Protein AF-A0A5Y0JYE9-F1 (afdb_monomer)

Radius of gyration: 38.87 Å; Cα contacts (8 Å, |Δi|>4): 75; chains: 1; bounding box: 76×32×105 Å

Mean predicted aligned error: 13.26 Å

Structure (mmCIF, N/CA/C/O backbone):
data_AF-A0A5Y0JYE9-F1
#
_entry.id   AF-A0A5Y0JYE9-F1
#
loop_
_atom_site.group_PDB
_atom_site.id
_atom_site.type_symbol
_atom_site.label_atom_id
_atom_site.label_alt_id
_atom_site.label_comp_id
_atom_site.label_asym_id
_atom_site.label_entity_id
_atom_site.label_seq_id
_atom_site.pdbx_PDB_ins_code
_atom_site.Cartn_x
_atom_site.Cartn_y
_atom_site.Cartn_z
_atom_site.occupancy
_atom_site.B_iso_or_equiv
_atom_site.auth_seq_id
_atom_site.auth_comp_id
_atom_site.auth_asym_id
_atom_site.auth_atom_id
_atom_site.pdbx_PDB_model_num
ATOM 1 N N . MET A 1 1 ? 35.492 -3.332 -13.847 1.00 49.59 1 MET A N 1
ATOM 2 C CA . MET A 1 1 ? 35.902 -2.070 -14.512 1.00 49.59 1 MET A CA 1
ATOM 3 C C . MET A 1 1 ? 36.469 -2.311 -15.919 1.00 49.59 1 MET A C 1
ATOM 5 O O . MET A 1 1 ? 36.017 -1.654 -16.847 1.00 49.59 1 MET A O 1
ATOM 9 N N . TYR A 1 2 ? 37.339 -3.313 -16.116 1.00 55.28 2 TYR A N 1
ATOM 10 C CA . TYR A 1 2 ? 37.920 -3.681 -17.425 1.00 55.28 2 TYR A CA 1
ATOM 11 C C . TYR A 1 2 ? 36.916 -4.062 -18.535 1.00 55.28 2 TYR A C 1
ATOM 13 O O . TYR A 1 2 ? 37.124 -3.735 -19.700 1.00 55.28 2 TYR A O 1
ATOM 21 N N . THR A 1 3 ? 35.788 -4.691 -18.197 1.00 65.19 3 THR A N 1
ATOM 22 C CA . THR A 1 3 ? 34.795 -5.166 -19.182 1.00 65.19 3 THR A CA 1
ATOM 23 C C . THR A 1 3 ? 34.024 -4.054 -19.896 1.00 65.19 3 THR A C 1
ATOM 25 O O . THR A 1 3 ? 33.630 -4.235 -21.045 1.00 65.19 3 THR A O 1
ATOM 28 N N . ARG A 1 4 ? 33.809 -2.894 -19.258 1.00 64.94 4 ARG A N 1
ATOM 29 C CA . ARG A 1 4 ? 33.172 -1.738 -19.917 1.00 64.94 4 ARG A CA 1
ATOM 30 C C . ARG A 1 4 ? 34.137 -1.055 -20.882 1.00 64.94 4 ARG A C 1
ATOM 32 O O . ARG A 1 4 ? 33.758 -0.791 -22.015 1.00 64.94 4 ARG A O 1
ATOM 39 N N . PHE A 1 5 ? 35.383 -0.845 -20.459 1.00 71.94 5 PHE A N 1
ATOM 40 C CA . PHE A 1 5 ? 36.420 -0.227 -21.287 1.00 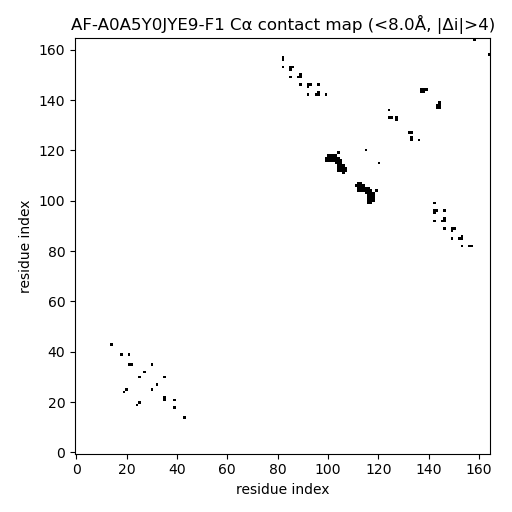71.94 5 PHE A CA 1
ATOM 41 C C . PHE A 1 5 ? 36.704 -1.042 -22.558 1.00 71.94 5 PHE A C 1
ATOM 43 O O . PHE A 1 5 ? 36.720 -0.493 -23.656 1.00 71.94 5 PHE A O 1
ATOM 50 N N . PHE A 1 6 ? 36.804 -2.369 -22.429 1.00 73.88 6 PHE A N 1
ATOM 51 C CA . PHE A 1 6 ? 37.004 -3.267 -23.568 1.00 73.88 6 PHE A CA 1
ATOM 52 C C . PHE A 1 6 ? 35.852 -3.209 -24.588 1.00 73.88 6 PHE A C 1
ATOM 54 O O . PHE A 1 6 ? 36.094 -3.180 -25.792 1.00 73.88 6 PHE A O 1
ATOM 61 N N . LYS A 1 7 ? 34.595 -3.114 -24.128 1.00 72.25 7 LYS A N 1
ATOM 62 C CA . LYS A 1 7 ? 33.425 -2.958 -25.013 1.00 72.25 7 LYS A CA 1
ATOM 63 C C . LYS A 1 7 ? 33.445 -1.641 -25.790 1.00 72.25 7 LYS A C 1
ATOM 65 O O . LYS A 1 7 ? 33.096 -1.636 -26.967 1.00 72.25 7 LYS A O 1
ATOM 70 N N . PHE A 1 8 ? 33.852 -0.539 -25.156 1.00 75.69 8 PHE A N 1
ATOM 71 C CA . PHE A 1 8 ? 33.988 0.749 -25.842 1.00 75.69 8 PHE A CA 1
ATOM 72 C C . PHE A 1 8 ? 35.092 0.708 -26.899 1.00 75.69 8 PHE A C 1
ATOM 74 O O . PHE A 1 8 ? 34.871 1.130 -28.030 1.00 75.69 8 PHE A O 1
ATOM 81 N N . LEU A 1 9 ? 36.247 0.140 -26.55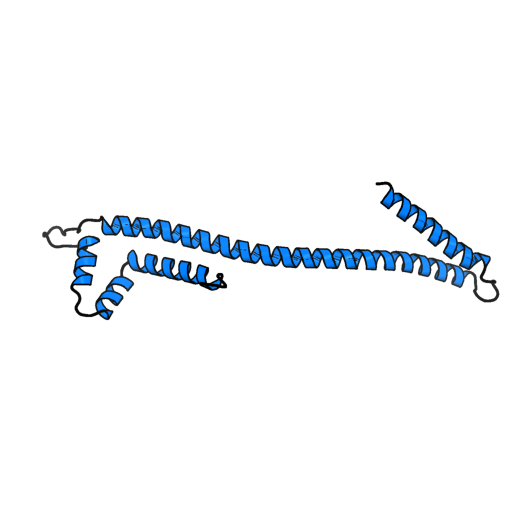8 1.00 78.31 9 LEU A N 1
ATOM 82 C CA . LEU A 1 9 ? 37.389 0.054 -27.463 1.00 78.31 9 LEU A CA 1
ATOM 83 C C . LEU A 1 9 ? 37.080 -0.840 -28.676 1.00 78.31 9 LEU A C 1
ATOM 85 O O . LEU A 1 9 ? 37.313 -0.441 -29.815 1.00 78.31 9 LEU A O 1
ATOM 89 N N . PHE A 1 10 ? 36.437 -1.990 -28.453 1.00 78.75 10 PHE A N 1
ATOM 90 C CA . PHE A 1 10 ? 35.963 -2.869 -29.524 1.00 78.75 10 PHE A CA 1
ATOM 91 C C . PHE A 1 10 ? 34.950 -2.176 -30.453 1.00 78.75 10 PHE A C 1
ATOM 93 O O . PHE A 1 10 ? 35.016 -2.338 -31.668 1.00 78.75 10 PHE A O 1
ATOM 100 N N . ARG A 1 11 ? 34.047 -1.342 -29.918 1.00 73.81 11 ARG A N 1
ATOM 101 C CA . ARG A 1 11 ? 33.086 -0.574 -30.731 1.00 73.81 11 ARG A CA 1
ATOM 102 C C . ARG A 1 11 ? 33.748 0.426 -31.662 1.00 73.81 11 ARG A C 1
ATOM 104 O O . ARG A 1 11 ? 33.366 0.495 -32.826 1.00 73.81 11 ARG A O 1
ATOM 111 N N . TYR A 1 12 ? 34.725 1.181 -31.167 1.00 81.25 12 TYR A N 1
ATOM 112 C CA . TYR A 1 12 ? 35.460 2.128 -32.005 1.00 81.25 12 TYR A CA 1
ATOM 113 C C . TYR A 1 12 ? 36.200 1.416 -33.137 1.00 81.25 12 TYR A C 1
ATOM 115 O O . TYR A 1 12 ? 36.192 1.907 -34.261 1.00 81.25 12 TYR A O 1
ATOM 123 N N . ILE A 1 13 ? 36.752 0.229 -32.867 1.00 82.19 13 ILE A N 1
ATOM 124 C CA . ILE A 1 13 ? 37.389 -0.606 -33.891 1.00 82.19 13 ILE A CA 1
ATOM 125 C C . ILE A 1 13 ? 36.371 -1.051 -34.951 1.00 82.19 13 ILE A C 1
ATOM 127 O O . ILE A 1 13 ? 36.643 -0.910 -36.139 1.00 82.19 13 ILE A O 1
ATOM 131 N N . VAL A 1 14 ? 35.187 -1.532 -34.553 1.00 80.50 14 VAL A N 1
ATOM 132 C CA . VAL A 1 14 ? 34.141 -1.976 -35.497 1.00 80.50 14 VAL A CA 1
ATOM 133 C C . VAL A 1 14 ? 33.616 -0.818 -36.353 1.00 80.50 14 VAL A C 1
ATOM 135 O O . VAL A 1 14 ? 33.446 -0.981 -37.559 1.00 80.50 14 VAL A O 1
ATOM 138 N N . ILE A 1 15 ? 33.402 0.360 -35.760 1.00 80.62 15 ILE A N 1
ATOM 139 C CA . ILE A 1 15 ? 32.964 1.560 -36.491 1.00 80.62 15 ILE A CA 1
ATOM 140 C C . ILE A 1 15 ? 34.048 2.014 -37.474 1.00 80.62 15 ILE A C 1
ATOM 142 O O . ILE A 1 15 ? 33.751 2.256 -38.641 1.00 80.62 15 ILE A O 1
ATOM 146 N N . ALA A 1 16 ? 35.307 2.086 -37.030 1.00 81.12 16 ALA A N 1
ATOM 147 C CA . ALA A 1 16 ? 36.427 2.467 -37.886 1.00 81.12 16 ALA A CA 1
ATOM 148 C C . ALA A 1 16 ? 36.608 1.486 -39.054 1.00 81.12 16 ALA A C 1
ATOM 150 O O . ALA A 1 16 ? 36.840 1.910 -40.182 1.00 81.12 16 ALA A O 1
ATOM 151 N N . PHE A 1 17 ? 36.434 0.186 -38.804 1.00 82.62 17 PHE A N 1
ATOM 152 C CA . PHE A 1 17 ? 36.513 -0.851 -39.829 1.00 82.62 17 PHE A CA 1
ATOM 153 C C . PHE A 1 17 ? 35.360 -0.766 -40.842 1.00 82.62 17 PHE A C 1
ATOM 155 O O . PHE A 1 17 ? 35.591 -0.861 -42.045 1.00 82.62 17 PHE A O 1
ATOM 162 N N . ALA A 1 18 ? 34.128 -0.519 -40.388 1.00 76.69 18 ALA A N 1
ATOM 163 C CA . ALA A 1 18 ? 32.972 -0.359 -41.272 1.00 76.69 18 ALA A CA 1
ATOM 164 C C . ALA A 1 18 ? 33.085 0.890 -42.164 1.00 76.69 18 ALA A C 1
ATOM 166 O O . ALA A 1 18 ? 32.806 0.824 -43.360 1.00 76.69 18 ALA A O 1
ATOM 167 N N . VAL A 1 19 ? 33.554 2.013 -41.608 1.00 79.31 19 VAL A N 1
ATOM 168 C CA . VAL A 1 19 ? 33.835 3.231 -42.385 1.00 79.31 19 VAL A CA 1
ATOM 169 C C . VAL A 1 19 ? 34.980 2.983 -43.370 1.00 79.31 19 VAL A C 1
ATOM 171 O O . VAL A 1 19 ? 34.878 3.363 -44.532 1.00 79.31 19 VAL A O 1
ATOM 174 N N . TYR A 1 20 ? 36.034 2.279 -42.956 1.00 80.31 20 TYR A N 1
ATOM 175 C CA . TYR A 1 20 ? 37.143 1.914 -43.838 1.00 80.31 20 TYR A CA 1
ATOM 176 C C . TYR A 1 20 ? 36.685 1.087 -45.054 1.00 80.31 20 TYR A C 1
ATOM 178 O O . TYR A 1 20 ? 37.106 1.370 -46.175 1.00 80.31 20 TYR A O 1
ATOM 186 N N . ILE A 1 21 ? 35.766 0.132 -44.868 1.00 78.88 21 ILE A N 1
ATOM 187 C CA . ILE A 1 21 ? 35.186 -0.654 -45.972 1.00 78.88 21 ILE A CA 1
ATOM 188 C C . ILE A 1 21 ? 34.426 0.245 -46.957 1.00 78.88 21 ILE A C 1
ATOM 190 O O . ILE A 1 21 ? 34.641 0.140 -48.163 1.00 78.88 21 ILE A O 1
ATOM 194 N N . ILE A 1 22 ? 33.582 1.162 -46.472 1.00 77.19 22 ILE A N 1
ATOM 195 C CA . ILE A 1 22 ? 32.809 2.078 -47.337 1.00 77.19 22 ILE A CA 1
ATOM 196 C C . ILE A 1 22 ? 33.735 2.948 -48.197 1.00 77.19 22 ILE A C 1
ATOM 198 O O . ILE A 1 22 ? 33.434 3.233 -49.354 1.00 77.19 22 ILE A O 1
ATOM 202 N N . TRP A 1 23 ? 34.871 3.366 -47.642 1.00 75.12 23 TRP A N 1
ATOM 203 C CA . TRP A 1 23 ? 35.802 4.254 -48.331 1.00 75.12 23 TRP A CA 1
ATOM 204 C C . TRP A 1 23 ? 36.756 3.534 -49.284 1.00 75.12 23 TRP A C 1
ATOM 206 O O . TRP A 1 23 ? 37.068 4.091 -50.333 1.00 75.12 23 TRP A O 1
ATOM 216 N N . PHE A 1 24 ? 37.209 2.324 -48.944 1.00 77.31 24 PHE A N 1
ATOM 217 C CA . PHE A 1 24 ? 38.268 1.634 -49.691 1.00 77.31 24 PHE A CA 1
ATOM 218 C C . PHE A 1 24 ? 37.756 0.535 -50.634 1.00 77.31 24 PHE A C 1
ATOM 220 O O . PHE A 1 24 ? 38.400 0.252 -51.639 1.00 77.31 24 PHE A O 1
ATOM 227 N N . TYR A 1 25 ? 36.609 -0.084 -50.334 1.00 75.38 25 TYR A N 1
ATOM 228 C CA . TYR A 1 25 ? 36.070 -1.208 -51.115 1.00 75.38 25 TYR A CA 1
ATOM 229 C C . TYR A 1 25 ? 34.943 -0.822 -52.079 1.00 75.38 25 TYR A C 1
ATOM 231 O O . TYR A 1 25 ? 34.673 -1.580 -53.007 1.00 75.38 25 TYR A O 1
ATOM 239 N N . ILE A 1 26 ? 34.294 0.334 -51.895 1.00 71.88 26 ILE A N 1
ATOM 240 C CA . ILE A 1 26 ? 33.237 0.807 -52.801 1.00 71.88 26 ILE A CA 1
ATOM 241 C C . ILE A 1 26 ? 33.860 1.758 -53.833 1.00 71.88 26 ILE A C 1
ATOM 243 O O . ILE A 1 26 ? 34.271 2.865 -53.461 1.00 71.88 26 ILE A O 1
ATOM 247 N N . PRO A 1 27 ? 33.943 1.372 -55.120 1.00 72.44 27 PRO A N 1
ATOM 248 C CA . PRO A 1 27 ? 34.499 2.234 -56.154 1.00 72.44 27 PRO A CA 1
ATOM 249 C C . PRO A 1 27 ? 33.630 3.484 -56.348 1.00 72.44 27 PRO A C 1
ATOM 251 O O . PRO A 1 27 ? 32.403 3.431 -56.273 1.00 72.44 27 PRO A O 1
ATOM 254 N N . ASP A 1 28 ? 34.265 4.619 -56.650 1.00 67.38 28 ASP A N 1
ATOM 255 C CA . ASP A 1 28 ? 33.584 5.914 -56.849 1.00 67.38 28 ASP A CA 1
ATOM 256 C C . ASP A 1 28 ? 32.591 5.924 -58.025 1.00 67.38 28 ASP A C 1
ATOM 258 O O . ASP A 1 28 ? 31.802 6.856 -58.172 1.00 67.38 28 ASP A O 1
ATOM 262 N N . ASN A 1 29 ? 32.607 4.875 -58.850 1.00 67.56 29 ASN A N 1
ATOM 263 C CA . ASN A 1 29 ? 31.680 4.691 -59.960 1.00 67.56 29 ASN A CA 1
ATOM 264 C C . ASN A 1 29 ? 30.265 4.282 -59.500 1.00 67.56 29 ASN A C 1
ATOM 266 O O . ASN A 1 29 ? 29.307 4.508 -60.233 1.00 67.56 29 ASN A O 1
ATOM 270 N N . GLU A 1 30 ? 30.124 3.700 -58.300 1.00 67.81 30 GLU A N 1
ATOM 271 C CA . GLU A 1 30 ? 28.828 3.262 -57.749 1.00 67.81 30 GLU A CA 1
ATOM 272 C C . GLU A 1 30 ? 28.248 4.223 -56.701 1.00 67.81 30 GLU A C 1
ATOM 274 O O . GLU A 1 30 ? 27.030 4.331 -56.572 1.00 67.81 30 GLU A O 1
ATOM 279 N N . MET A 1 31 ? 29.092 4.962 -55.972 1.00 69.56 31 MET A N 1
ATOM 280 C CA . MET A 1 31 ? 28.654 5.934 -54.961 1.00 69.56 31 MET A CA 1
ATOM 281 C C . MET A 1 31 ? 29.481 7.212 -55.023 1.00 69.56 31 MET A C 1
ATOM 283 O O . MET A 1 31 ? 30.706 7.177 -54.883 1.00 69.56 31 MET A O 1
ATOM 287 N N . LYS A 1 32 ? 28.799 8.358 -55.140 1.00 81.19 32 LYS A N 1
ATOM 288 C CA . LYS A 1 32 ? 29.443 9.673 -55.063 1.00 81.19 32 LYS A CA 1
ATOM 289 C C . LYS A 1 32 ? 29.929 9.941 -53.637 1.00 81.19 32 LYS A C 1
ATOM 291 O O . LYS A 1 32 ? 29.375 9.444 -52.659 1.00 81.19 32 LYS A O 1
ATOM 296 N N . PHE A 1 33 ? 30.930 10.807 -53.510 1.00 77.44 33 PHE A N 1
ATOM 297 C CA . PHE A 1 33 ? 31.539 11.193 -52.231 1.00 77.44 33 PHE A CA 1
ATOM 298 C C . PHE A 1 33 ? 30.521 11.622 -51.154 1.00 77.44 33 PHE A C 1
ATOM 300 O O . PHE A 1 33 ? 30.594 11.171 -50.011 1.00 77.44 33 PHE A O 1
ATOM 307 N N . ASN A 1 34 ? 29.526 12.436 -51.524 1.00 82.38 34 ASN A N 1
ATOM 308 C CA . ASN A 1 34 ? 28.479 12.883 -50.596 1.00 82.38 34 ASN A CA 1
ATOM 309 C C . ASN A 1 34 ? 27.607 11.722 -50.094 1.00 82.38 34 ASN A C 1
ATOM 311 O O . ASN A 1 34 ? 27.218 11.702 -48.926 1.00 82.38 34 ASN A O 1
ATOM 315 N N . ASP A 1 35 ? 27.351 10.728 -50.945 1.00 80.56 35 ASP A N 1
ATOM 316 C CA . ASP A 1 35 ? 26.572 9.547 -50.577 1.00 80.56 35 ASP A CA 1
ATOM 317 C C . ASP A 1 35 ? 27.367 8.670 -49.597 1.00 80.56 35 ASP A C 1
ATOM 319 O O . ASP A 1 35 ? 26.798 8.137 -48.643 1.00 80.56 35 ASP A O 1
ATOM 323 N N . LYS A 1 36 ? 28.699 8.586 -49.758 1.00 78.31 36 LYS A N 1
ATOM 324 C CA . LYS A 1 36 ? 29.598 7.856 -48.838 1.00 78.31 36 LYS A CA 1
ATOM 325 C C . LYS A 1 36 ? 29.616 8.471 -47.438 1.00 78.31 36 LYS A C 1
ATOM 327 O O . LYS A 1 36 ? 29.604 7.739 -46.442 1.00 78.31 36 LYS A O 1
ATOM 332 N N . ILE A 1 37 ? 29.595 9.803 -47.347 1.00 81.81 37 ILE A N 1
ATOM 333 C CA . ILE A 1 37 ? 29.495 10.521 -46.066 1.00 81.81 37 ILE A CA 1
ATOM 334 C C . ILE A 1 37 ? 28.152 10.223 -45.395 1.00 81.81 37 ILE A C 1
ATOM 336 O O . ILE A 1 37 ? 28.128 9.810 -44.233 1.00 81.81 37 ILE A O 1
ATOM 340 N N . THR A 1 38 ? 27.046 10.366 -46.127 1.00 85.06 38 THR A N 1
ATOM 341 C CA . THR A 1 38 ? 25.700 10.097 -45.603 1.00 85.06 38 THR A CA 1
ATOM 342 C C . THR A 1 38 ? 25.561 8.655 -45.111 1.00 85.06 38 THR A C 1
ATOM 344 O O . THR A 1 38 ? 25.068 8.431 -44.005 1.00 85.06 38 THR A O 1
ATOM 347 N N . ALA A 1 39 ? 26.064 7.678 -45.872 1.00 82.44 39 ALA A N 1
ATOM 348 C CA . ALA A 1 39 ? 26.046 6.268 -45.484 1.00 82.44 39 ALA A CA 1
ATOM 349 C C . ALA A 1 39 ? 26.861 5.995 -44.208 1.00 82.44 39 ALA A C 1
ATOM 351 O O . ALA A 1 39 ? 26.417 5.252 -43.332 1.00 82.44 39 ALA A O 1
ATOM 352 N N . SER A 1 40 ? 28.023 6.639 -44.061 1.00 79.56 40 SER A N 1
ATOM 353 C CA . SER A 1 40 ? 28.871 6.501 -42.869 1.00 79.56 40 SER A CA 1
ATOM 354 C C . SER A 1 40 ? 28.181 7.050 -41.614 1.00 79.56 40 SER A C 1
ATOM 356 O O . SER A 1 40 ? 28.183 6.403 -40.566 1.00 79.56 40 SER A O 1
ATOM 358 N N . ILE A 1 41 ? 27.537 8.218 -41.720 1.00 83.75 41 ILE A N 1
ATOM 359 C CA . ILE A 1 41 ? 26.775 8.825 -40.617 1.00 83.75 41 ILE A CA 1
ATOM 360 C C . ILE A 1 41 ? 25.570 7.950 -40.249 1.00 83.75 41 ILE A C 1
ATOM 362 O O . ILE A 1 41 ? 25.335 7.697 -39.066 1.00 83.75 41 ILE A O 1
ATOM 366 N N . ALA A 1 42 ? 24.837 7.444 -41.245 1.00 86.69 42 ALA A N 1
ATOM 367 C CA . ALA A 1 42 ? 23.699 6.556 -41.028 1.00 86.69 42 ALA A CA 1
ATOM 368 C C . ALA A 1 42 ? 24.107 5.256 -40.314 1.00 86.69 42 ALA A C 1
ATOM 370 O O . ALA A 1 42 ? 23.416 4.815 -39.395 1.00 86.69 42 ALA A O 1
ATOM 371 N N . LEU A 1 43 ? 25.255 4.673 -40.674 1.00 82.94 43 LEU A N 1
ATOM 372 C CA . LEU A 1 43 ? 25.780 3.465 -40.037 1.00 82.94 43 LEU A CA 1
ATOM 373 C C . LEU A 1 43 ? 26.155 3.705 -38.567 1.00 82.94 43 LEU A C 1
ATOM 375 O O . LEU A 1 43 ? 25.806 2.901 -37.701 1.00 82.94 43 LEU A O 1
ATOM 379 N N . ILE A 1 44 ? 26.804 4.833 -38.263 1.00 83.50 44 ILE A N 1
ATOM 380 C CA . ILE A 1 44 ? 27.115 5.225 -36.879 1.00 83.50 44 ILE A CA 1
ATOM 381 C C . ILE A 1 44 ? 25.822 5.419 -36.075 1.00 83.50 44 ILE A C 1
ATOM 383 O O . ILE A 1 44 ? 25.695 4.884 -34.971 1.00 83.50 44 ILE A O 1
ATOM 387 N N . ALA A 1 45 ? 24.846 6.137 -36.637 1.00 86.62 45 ALA A N 1
ATOM 388 C CA . ALA A 1 45 ? 23.555 6.364 -35.998 1.00 86.62 45 ALA A CA 1
ATOM 389 C C . ALA A 1 45 ? 22.811 5.048 -35.716 1.00 86.62 45 ALA A C 1
ATOM 391 O O . ALA A 1 45 ? 22.263 4.881 -34.628 1.00 86.62 45 ALA A O 1
ATOM 392 N N . LEU A 1 46 ? 22.849 4.085 -36.642 1.00 87.12 46 LEU A N 1
ATOM 393 C CA . LEU A 1 46 ? 22.216 2.774 -36.486 1.00 87.12 46 LEU A CA 1
ATOM 394 C C . LEU A 1 46 ? 22.854 1.950 -35.361 1.00 87.12 46 LEU A C 1
ATOM 396 O O . LEU A 1 46 ? 22.136 1.342 -34.570 1.00 87.12 46 LEU A O 1
ATOM 400 N N . ILE A 1 47 ? 24.184 1.965 -35.238 1.00 83.69 47 ILE A N 1
ATOM 401 C CA . ILE A 1 47 ? 24.894 1.266 -34.153 1.00 83.69 47 ILE A CA 1
ATOM 402 C C . ILE A 1 47 ? 24.526 1.864 -32.786 1.00 83.69 47 ILE A C 1
ATOM 404 O O . ILE A 1 47 ? 24.287 1.124 -31.828 1.00 83.69 47 ILE A O 1
ATOM 408 N N . ILE A 1 48 ? 24.446 3.195 -32.694 1.00 84.75 48 ILE A N 1
ATOM 409 C CA . ILE A 1 48 ? 24.037 3.895 -31.466 1.00 84.75 48 ILE A CA 1
ATOM 410 C C . ILE A 1 48 ? 22.571 3.594 -31.136 1.00 84.75 48 ILE A C 1
ATOM 412 O O . ILE A 1 48 ? 22.247 3.294 -29.984 1.00 84.75 48 ILE A O 1
ATOM 416 N N . ALA A 1 49 ? 21.688 3.644 -32.135 1.00 89.00 49 ALA A N 1
ATOM 417 C CA . ALA A 1 49 ? 20.269 3.350 -31.975 1.00 89.00 49 ALA A CA 1
ATOM 418 C C . ALA A 1 49 ? 20.038 1.897 -31.539 1.00 89.00 49 ALA A C 1
ATOM 420 O O . ALA A 1 49 ? 19.225 1.653 -30.652 1.00 89.00 49 ALA A O 1
ATOM 421 N N . TRP A 1 50 ? 20.793 0.944 -32.091 1.00 85.88 50 TRP A N 1
ATOM 422 C CA . TRP A 1 50 ? 20.735 -0.464 -31.699 1.00 85.88 50 TRP A CA 1
ATOM 423 C C . TRP A 1 50 ? 21.107 -0.665 -30.229 1.00 85.88 50 TRP A C 1
ATOM 425 O O . TRP A 1 50 ? 20.375 -1.312 -29.483 1.00 85.88 50 TRP A O 1
ATOM 435 N N . ASP A 1 51 ? 22.227 -0.092 -29.782 1.00 84.81 51 ASP A N 1
ATOM 436 C CA . ASP A 1 51 ? 22.634 -0.196 -28.378 1.00 84.81 51 ASP A CA 1
ATOM 437 C C . ASP A 1 51 ? 21.6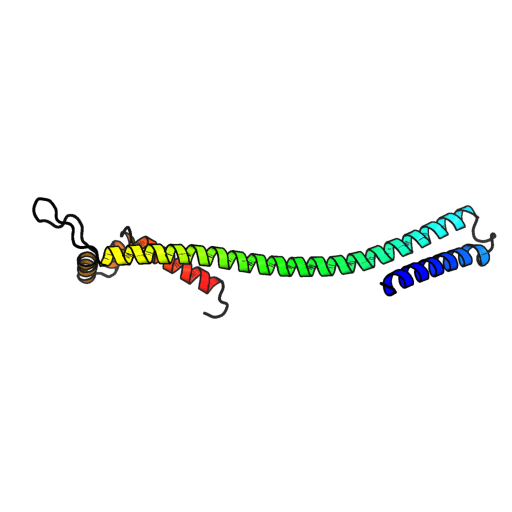25 0.461 -27.436 1.00 84.81 51 ASP A C 1
ATOM 439 O O . ASP A 1 51 ? 21.266 -0.094 -26.397 1.00 84.81 51 ASP A O 1
ATOM 443 N N . SER A 1 52 ? 21.122 1.625 -27.842 1.00 85.50 52 SER A N 1
ATOM 444 C CA . SER A 1 52 ? 20.079 2.337 -27.112 1.00 85.50 52 SER A CA 1
ATOM 445 C C . SER A 1 52 ? 18.808 1.497 -27.018 1.00 85.50 52 SER A C 1
ATOM 447 O O . SER A 1 52 ? 18.219 1.425 -25.945 1.00 85.50 52 SER A O 1
ATOM 449 N N . ALA A 1 53 ? 18.419 0.797 -28.086 1.00 88.44 53 ALA A N 1
ATOM 450 C CA . ALA A 1 53 ? 17.263 -0.095 -28.097 1.00 88.44 53 ALA A CA 1
ATOM 451 C C . ALA A 1 53 ? 17.459 -1.318 -27.185 1.00 88.44 53 ALA A C 1
ATOM 453 O O . ALA A 1 53 ? 16.557 -1.667 -26.425 1.00 88.44 53 ALA A O 1
ATOM 454 N N . VAL A 1 54 ? 18.642 -1.943 -27.193 1.00 88.81 54 VAL A N 1
ATOM 455 C CA . VAL A 1 54 ? 18.961 -3.073 -26.300 1.00 88.81 54 VAL A CA 1
ATOM 456 C C . VAL A 1 54 ? 18.971 -2.632 -24.833 1.00 88.81 54 VAL A C 1
ATOM 458 O O . VAL A 1 54 ? 18.378 -3.292 -23.978 1.00 88.81 54 VAL A O 1
ATOM 461 N N . SER A 1 55 ? 19.608 -1.498 -24.540 1.00 88.00 55 SER A N 1
ATOM 462 C CA . SER A 1 55 ? 19.646 -0.910 -23.199 1.00 88.00 55 SER A CA 1
ATOM 463 C C . SER A 1 55 ? 18.253 -0.484 -22.727 1.00 88.00 55 SER A C 1
ATOM 465 O O . SER A 1 55 ? 17.873 -0.749 -21.587 1.00 88.00 55 SER A O 1
ATOM 467 N N . SER A 1 56 ? 17.458 0.114 -23.617 1.00 90.00 56 SER A N 1
ATOM 468 C CA . SER A 1 56 ? 16.075 0.515 -23.356 1.00 90.00 56 SER A CA 1
ATOM 469 C C . SER A 1 56 ? 15.191 -0.693 -23.068 1.00 90.00 56 SER A C 1
ATOM 471 O O . SER A 1 56 ? 14.454 -0.661 -22.090 1.00 90.00 56 SER A O 1
ATOM 473 N N . LYS A 1 57 ? 15.334 -1.794 -23.818 1.00 91.25 57 LYS A N 1
ATOM 474 C CA . LYS A 1 57 ? 14.631 -3.053 -23.535 1.00 91.25 57 LYS A CA 1
ATOM 475 C C . LYS A 1 57 ? 14.974 -3.590 -22.145 1.00 91.25 57 LYS A C 1
ATOM 477 O O . LYS A 1 57 ? 14.077 -3.841 -21.352 1.00 91.25 57 LYS A O 1
ATOM 482 N N . SER A 1 58 ? 16.264 -3.692 -21.817 1.00 89.81 58 SER A N 1
ATOM 483 C CA . SER A 1 58 ? 16.691 -4.144 -20.485 1.00 89.81 58 SER A CA 1
ATOM 484 C C . SER A 1 58 ? 16.198 -3.215 -19.372 1.00 89.81 58 SER A C 1
ATOM 486 O O . SER A 1 58 ? 15.859 -3.685 -18.290 1.00 89.81 58 SER A O 1
ATOM 488 N N . SER A 1 59 ? 16.179 -1.905 -19.619 1.00 89.94 59 SER A N 1
ATOM 489 C CA . SER A 1 59 ? 15.670 -0.916 -18.666 1.00 89.94 59 SER A CA 1
ATOM 490 C C . SER A 1 59 ? 14.156 -1.030 -18.505 1.00 89.94 59 SER A C 1
ATOM 492 O O . SER A 1 59 ? 13.661 -0.916 -17.390 1.00 89.94 59 SER A O 1
ATOM 494 N N . GLY A 1 60 ? 13.431 -1.308 -19.591 1.00 91.50 60 GLY A N 1
ATOM 495 C CA . GLY A 1 60 ? 11.996 -1.575 -19.591 1.00 91.50 60 GLY A CA 1
ATOM 496 C C . GLY A 1 60 ? 11.649 -2.821 -18.782 1.00 91.50 60 GLY A C 1
ATOM 497 O O . GLY A 1 60 ? 10.789 -2.748 -17.912 1.00 91.50 60 GLY A O 1
ATOM 498 N N . ASP A 1 61 ? 12.383 -3.919 -18.977 1.00 93.88 61 ASP A N 1
ATOM 499 C CA . ASP A 1 61 ? 12.192 -5.158 -18.213 1.00 93.88 61 ASP A CA 1
ATOM 500 C C . ASP A 1 61 ? 12.429 -4.936 -16.705 1.00 93.88 61 ASP A C 1
ATOM 502 O O . ASP A 1 61 ? 11.681 -5.434 -15.862 1.00 93.88 61 ASP A O 1
ATOM 506 N N . ILE A 1 62 ? 13.462 -4.165 -16.341 1.00 93.81 62 ILE A N 1
ATOM 507 C CA . ILE A 1 62 ? 13.749 -3.807 -14.940 1.00 93.81 62 ILE A CA 1
ATOM 508 C C . ILE A 1 62 ? 12.675 -2.869 -14.380 1.00 93.81 62 ILE A C 1
ATOM 510 O O . ILE A 1 62 ? 12.250 -3.047 -13.238 1.00 93.81 62 ILE A O 1
ATOM 514 N N . ALA A 1 63 ? 12.227 -1.887 -15.163 1.00 91.31 63 ALA A N 1
ATOM 515 C CA . ALA A 1 63 ? 11.181 -0.956 -14.761 1.00 91.31 63 ALA A CA 1
ATOM 516 C C . ALA A 1 63 ? 9.851 -1.683 -14.546 1.00 91.31 63 ALA A C 1
ATOM 518 O O . ALA A 1 63 ? 9.172 -1.410 -13.561 1.00 91.31 63 ALA A O 1
ATOM 519 N N . GLN A 1 64 ? 9.516 -2.649 -15.404 1.00 93.75 64 GLN A N 1
ATOM 520 C CA . GLN A 1 64 ? 8.335 -3.489 -15.249 1.00 93.75 64 GLN A CA 1
ATOM 521 C C . GLN A 1 64 ? 8.415 -4.326 -13.969 1.00 93.75 64 GLN A C 1
ATOM 523 O O . GLN A 1 64 ? 7.489 -4.284 -13.166 1.00 93.75 64 GLN A O 1
ATOM 528 N N . LYS A 1 65 ? 9.536 -5.018 -13.725 1.00 94.62 65 LYS A N 1
ATOM 529 C CA . LYS A 1 65 ? 9.729 -5.782 -12.479 1.00 94.62 65 LYS A CA 1
ATOM 530 C C . LYS A 1 65 ? 9.625 -4.893 -11.243 1.00 94.62 65 LYS A C 1
ATOM 532 O O . LYS A 1 65 ? 8.897 -5.214 -10.313 1.00 94.62 65 LYS A O 1
ATOM 537 N N . THR A 1 66 ? 10.293 -3.741 -11.266 1.00 94.81 66 THR A N 1
ATOM 538 C CA . THR A 1 66 ? 10.221 -2.744 -10.187 1.00 94.81 66 THR A CA 1
ATOM 539 C C . THR A 1 66 ? 8.789 -2.245 -9.983 1.00 94.81 66 THR A C 1
ATOM 541 O O . THR A 1 66 ? 8.355 -2.051 -8.853 1.00 94.81 66 THR A O 1
ATOM 544 N N . PHE A 1 67 ? 8.033 -2.032 -11.061 1.00 92.88 67 PHE A N 1
ATOM 545 C CA . PHE A 1 67 ? 6.637 -1.612 -10.987 1.00 92.88 67 PHE A CA 1
ATOM 546 C C . PHE A 1 67 ? 5.752 -2.694 -10.359 1.00 92.88 67 PHE A C 1
ATOM 548 O O . PHE A 1 67 ? 4.976 -2.386 -9.458 1.00 92.88 67 PHE A O 1
ATOM 555 N N . GLU A 1 68 ? 5.902 -3.952 -10.775 1.00 94.06 68 GLU A N 1
ATOM 556 C CA . GLU A 1 68 ? 5.178 -5.096 -10.208 1.00 94.06 68 GLU A CA 1
ATOM 557 C C . GLU A 1 68 ? 5.507 -5.289 -8.716 1.00 94.06 68 GLU A C 1
ATOM 559 O O . GLU A 1 68 ? 4.606 -5.462 -7.890 1.00 94.06 68 GLU A O 1
ATOM 564 N N . GLU A 1 69 ? 6.786 -5.184 -8.341 1.00 94.00 69 GLU A N 1
ATOM 565 C CA . GLU A 1 69 ? 7.240 -5.226 -6.946 1.00 94.00 69 GLU A CA 1
ATOM 566 C C . GLU A 1 69 ? 6.674 -4.062 -6.124 1.00 94.00 69 GLU A C 1
ATOM 568 O O . GLU A 1 69 ? 6.152 -4.276 -5.027 1.00 94.00 69 GLU A O 1
ATOM 573 N N . ASN A 1 70 ? 6.701 -2.841 -6.664 1.00 91.62 70 ASN A N 1
ATOM 574 C CA . ASN A 1 70 ? 6.132 -1.663 -6.013 1.00 91.62 70 ASN A CA 1
ATOM 575 C C . ASN A 1 70 ? 4.619 -1.775 -5.854 1.00 91.62 70 ASN A C 1
ATOM 577 O O . ASN A 1 70 ? 4.095 -1.418 -4.803 1.00 91.62 70 ASN A O 1
ATOM 581 N N . GLN A 1 71 ? 3.906 -2.292 -6.854 1.00 92.12 71 GLN A N 1
ATOM 582 C CA . GLN A 1 71 ? 2.465 -2.502 -6.770 1.00 92.12 71 GLN A CA 1
ATOM 583 C C . GLN A 1 71 ? 2.127 -3.535 -5.688 1.00 92.12 71 GLN A C 1
ATOM 585 O O . GLN A 1 71 ? 1.221 -3.320 -4.880 1.00 92.12 71 GLN A O 1
ATOM 590 N N . ARG A 1 72 ? 2.889 -4.632 -5.619 1.00 88.19 72 ARG A N 1
ATOM 591 C CA . ARG A 1 72 ? 2.734 -5.652 -4.575 1.00 88.19 72 ARG A CA 1
ATOM 592 C C . ARG A 1 72 ? 3.024 -5.092 -3.184 1.00 88.19 72 ARG A C 1
ATOM 594 O O . ARG A 1 72 ? 2.235 -5.309 -2.266 1.00 88.19 72 ARG A O 1
ATOM 601 N N . SER A 1 73 ? 4.121 -4.352 -3.046 1.00 90.12 73 SER A N 1
ATOM 602 C CA . SER A 1 73 ? 4.524 -3.697 -1.800 1.00 90.12 73 SER A CA 1
ATOM 603 C C . SER A 1 73 ? 3.497 -2.653 -1.355 1.00 90.12 73 SER A C 1
ATOM 605 O O . SER A 1 73 ? 3.075 -2.651 -0.204 1.00 90.12 73 SER A O 1
ATOM 607 N N . ALA A 1 74 ? 2.991 -1.827 -2.274 1.00 87.88 74 ALA A N 1
ATOM 608 C CA . ALA A 1 74 ? 1.951 -0.842 -1.991 1.00 87.88 74 ALA A CA 1
ATOM 609 C C . ALA A 1 74 ? 0.654 -1.496 -1.496 1.00 87.88 74 ALA A C 1
ATOM 611 O O . ALA A 1 74 ? 0.058 -1.018 -0.531 1.00 87.88 74 ALA A O 1
ATOM 612 N N . ASN A 1 75 ? 0.238 -2.609 -2.107 1.00 86.12 75 ASN A N 1
ATOM 613 C CA . ASN A 1 75 ? -0.935 -3.363 -1.662 1.00 86.12 75 ASN A CA 1
ATOM 614 C C . ASN A 1 75 ? -0.746 -3.928 -0.247 1.00 86.12 75 ASN A C 1
ATOM 616 O O . ASN A 1 75 ? -1.653 -3.816 0.580 1.00 86.12 75 ASN A O 1
ATOM 620 N N . PHE A 1 76 ? 0.428 -4.497 0.040 1.00 87.50 76 PHE A N 1
ATOM 621 C CA . PHE A 1 76 ? 0.758 -5.014 1.368 1.00 87.50 76 PHE A CA 1
ATOM 622 C C . PHE A 1 76 ? 0.804 -3.898 2.421 1.00 87.50 76 PHE A C 1
ATOM 624 O O . PHE A 1 76 ? 0.140 -3.994 3.449 1.00 87.50 76 PHE A O 1
ATOM 631 N N . ASN A 1 77 ? 1.487 -2.791 2.128 1.00 89.69 77 ASN A N 1
ATOM 632 C CA . ASN A 1 77 ? 1.558 -1.635 3.022 1.00 89.69 77 ASN A CA 1
ATOM 633 C C . ASN A 1 77 ? 0.170 -1.035 3.286 1.00 89.69 77 ASN A C 1
ATOM 635 O O . ASN A 1 77 ? -0.134 -0.644 4.411 1.00 89.69 77 ASN A O 1
ATOM 639 N N . ASN A 1 78 ? -0.704 -0.984 2.273 1.00 87.19 78 ASN A N 1
ATOM 640 C CA . ASN A 1 78 ? -2.075 -0.510 2.452 1.00 87.19 78 ASN A CA 1
ATOM 641 C C . ASN A 1 78 ? -2.874 -1.425 3.388 1.00 87.19 78 ASN A C 1
ATOM 643 O O . ASN A 1 78 ? -3.615 -0.936 4.245 1.00 87.19 78 ASN A O 1
ATOM 647 N N . PHE A 1 79 ? -2.707 -2.742 3.237 1.00 88.25 79 PHE A N 1
ATOM 648 C CA . PHE A 1 79 ? -3.298 -3.717 4.144 1.00 88.25 79 PHE A CA 1
ATOM 649 C C . PHE A 1 79 ? -2.805 -3.502 5.576 1.00 88.25 79 PHE A C 1
ATOM 651 O O . PHE A 1 79 ? -3.638 -3.357 6.471 1.00 88.25 79 PHE A O 1
ATOM 658 N N . GLU A 1 80 ? -1.487 -3.432 5.775 1.00 88.62 80 GLU A N 1
ATOM 659 C CA . GLU A 1 80 ? -0.856 -3.293 7.087 1.00 88.62 80 GLU A CA 1
ATOM 660 C C . GLU A 1 80 ? -1.276 -1.991 7.779 1.00 88.62 80 GLU A C 1
ATOM 662 O O . GLU A 1 80 ? -1.699 -2.007 8.934 1.00 88.62 80 GLU A O 1
ATOM 667 N N . GLN A 1 81 ? -1.263 -0.866 7.062 1.00 89.56 81 GLN A N 1
ATOM 668 C CA . GLN A 1 81 ? -1.675 0.428 7.604 1.00 89.56 81 GLN A CA 1
ATOM 669 C C . GLN A 1 81 ? -3.135 0.412 8.077 1.00 89.56 81 GLN A C 1
ATOM 671 O O . GLN A 1 81 ? -3.448 0.897 9.170 1.00 89.56 81 GLN A O 1
ATOM 676 N N . ARG A 1 82 ? -4.041 -0.149 7.266 1.00 87.81 82 ARG A N 1
ATOM 677 C CA . ARG A 1 82 ? -5.460 -0.274 7.630 1.00 87.81 82 ARG A CA 1
ATOM 678 C C . ARG A 1 82 ? -5.644 -1.229 8.802 1.00 87.81 82 ARG A C 1
ATOM 680 O O . ARG A 1 82 ? -6.341 -0.880 9.750 1.00 87.81 82 ARG A O 1
ATOM 687 N N . TYR A 1 83 ? -4.993 -2.388 8.763 1.00 90.25 83 TYR A N 1
ATOM 688 C CA . TYR A 1 83 ? -5.056 -3.384 9.826 1.00 90.25 83 TYR A CA 1
ATOM 689 C C . TYR A 1 83 ? -4.578 -2.810 11.163 1.00 90.25 83 TYR A C 1
ATOM 691 O O . TYR A 1 83 ? -5.315 -2.865 12.143 1.00 90.25 83 TYR A O 1
ATOM 699 N N . ASN A 1 84 ? -3.407 -2.170 11.189 1.00 90.31 84 ASN A N 1
ATOM 700 C CA . ASN A 1 84 ? -2.842 -1.569 12.397 1.00 90.31 84 ASN A CA 1
ATOM 701 C C . ASN A 1 84 ? -3.735 -0.456 12.957 1.00 90.31 84 ASN A C 1
ATOM 703 O O . ASN A 1 84 ? -3.929 -0.374 14.168 1.00 90.31 84 ASN A O 1
ATOM 707 N N . SER A 1 85 ? -4.336 0.361 12.087 1.00 90.00 85 SER A N 1
ATOM 708 C CA . SER A 1 85 ? -5.274 1.409 12.509 1.00 90.00 85 SER A CA 1
ATOM 709 C C . SER A 1 85 ? -6.539 0.821 13.145 1.00 90.00 85 SER A C 1
ATOM 711 O O . SER A 1 85 ? -6.972 1.274 14.204 1.00 90.00 85 SER A O 1
ATOM 713 N N . LEU A 1 86 ? -7.125 -0.211 12.525 1.00 89.81 86 LEU A N 1
ATOM 714 C CA . LEU A 1 86 ? -8.295 -0.902 13.072 1.00 89.81 86 LEU A CA 1
ATOM 715 C C . LEU A 1 86 ? -7.964 -1.638 14.374 1.00 89.81 86 LEU A C 1
ATOM 717 O O . LEU A 1 86 ? -8.785 -1.643 15.287 1.00 89.81 86 LEU A O 1
ATOM 721 N N . LEU A 1 87 ? -6.779 -2.240 14.473 1.00 92.06 87 LEU A N 1
ATOM 722 C CA . LEU A 1 87 ? -6.324 -2.945 15.668 1.00 92.06 87 LEU A CA 1
ATOM 723 C C . LEU A 1 87 ? -6.098 -1.982 16.838 1.00 92.06 87 LEU A C 1
ATOM 725 O O . LEU A 1 87 ? -6.511 -2.275 17.959 1.00 92.06 87 LEU A O 1
ATOM 729 N N . ALA A 1 88 ? -5.501 -0.816 16.583 1.00 92.06 88 ALA A N 1
ATOM 730 C CA . ALA A 1 88 ? -5.356 0.233 17.589 1.00 92.06 88 ALA A CA 1
ATOM 731 C C . ALA A 1 88 ? -6.728 0.693 18.105 1.00 92.06 88 ALA A C 1
ATOM 733 O O . ALA A 1 88 ? -6.973 0.678 19.310 1.00 92.06 88 ALA A O 1
ATOM 734 N N . LEU A 1 89 ? -7.661 0.981 17.191 1.00 91.12 89 LEU A N 1
ATOM 735 C CA . LEU A 1 89 ? -9.025 1.368 17.546 1.00 91.12 89 LEU A CA 1
ATOM 736 C C . LEU A 1 89 ? -9.764 0.260 18.314 1.00 91.12 89 LEU A C 1
ATOM 738 O O . LEU A 1 89 ? -10.488 0.543 19.267 1.00 91.12 89 LEU A O 1
ATOM 742 N N . HIS A 1 90 ? -9.575 -1.004 17.924 1.00 92.50 90 HIS A N 1
ATOM 743 C CA . HIS A 1 90 ? -10.111 -2.153 18.649 1.00 92.50 90 HIS A CA 1
ATOM 744 C C . HIS A 1 90 ? -9.586 -2.190 20.087 1.00 92.50 90 HIS A C 1
ATOM 746 O O . HIS A 1 90 ? -10.378 -2.374 21.006 1.00 92.50 90 HIS A O 1
ATOM 752 N N . ASN A 1 91 ? -8.281 -2.003 20.293 1.00 91.38 91 ASN A N 1
ATOM 753 C CA . ASN A 1 91 ? -7.671 -2.047 21.622 1.00 91.38 91 ASN A CA 1
ATOM 754 C C . ASN A 1 91 ? -8.169 -0.909 22.521 1.00 91.38 91 ASN A C 1
ATOM 756 O O . ASN A 1 91 ? -8.485 -1.146 23.690 1.00 91.38 91 ASN A O 1
ATOM 760 N N . ASP A 1 92 ? -8.314 0.297 21.972 1.00 92.31 92 ASP A N 1
ATOM 761 C CA . ASP A 1 92 ? -8.872 1.439 22.700 1.00 92.31 92 ASP A CA 1
ATOM 762 C C . ASP A 1 92 ? -10.326 1.184 23.112 1.00 92.31 92 ASP A C 1
ATOM 764 O O . ASP A 1 92 ? -10.691 1.341 24.281 1.00 92.31 92 ASP A O 1
ATOM 768 N N . LEU A 1 93 ? -11.153 0.706 22.177 1.00 90.94 93 LEU A N 1
ATOM 769 C CA . LEU A 1 93 ? -12.548 0.372 22.455 1.00 90.94 93 LEU A CA 1
ATOM 770 C C . LEU A 1 93 ? -12.675 -0.811 23.417 1.00 90.94 93 LEU A C 1
ATOM 772 O O . 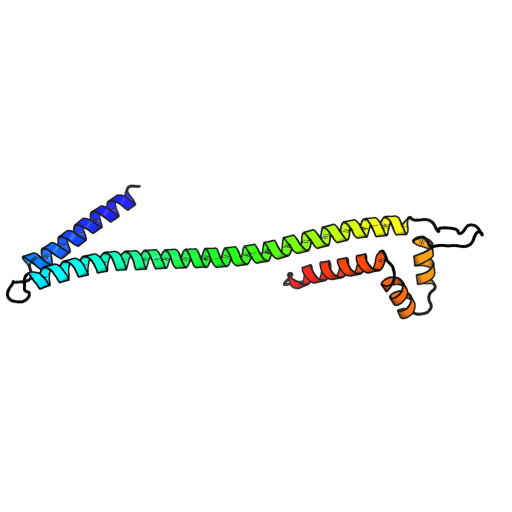LEU A 1 93 ? -13.547 -0.794 24.281 1.00 90.94 93 LEU A O 1
ATOM 776 N N . HIS A 1 94 ? -11.796 -1.808 23.322 1.00 90.94 94 HIS A N 1
ATOM 777 C CA . HIS A 1 94 ? -11.757 -2.934 24.251 1.00 90.94 94 HIS A CA 1
ATOM 778 C C . HIS A 1 94 ? -11.499 -2.452 25.683 1.00 90.94 94 HIS A C 1
ATOM 780 O O . HIS A 1 94 ? -12.196 -2.863 26.611 1.00 90.94 94 HIS A O 1
ATOM 786 N N . LYS A 1 95 ? -10.569 -1.506 25.864 1.00 91.50 95 LYS A N 1
ATOM 787 C CA . LYS A 1 95 ? -10.327 -0.865 27.161 1.00 91.50 95 LYS A CA 1
ATOM 788 C C . LYS A 1 95 ? -11.562 -0.109 27.656 1.00 91.50 95 LYS A C 1
ATOM 790 O O . LYS A 1 95 ? -11.921 -0.241 28.823 1.00 91.50 95 LYS A O 1
ATOM 795 N N . SER A 1 96 ? -12.243 0.644 26.789 1.00 88.94 96 SER A N 1
ATOM 796 C CA . SER A 1 96 ? -13.496 1.327 27.146 1.00 88.94 96 SER A CA 1
ATOM 797 C C . SER A 1 96 ? -14.612 0.355 27.537 1.00 88.94 96 SER A C 1
ATOM 799 O O . SER A 1 96 ? -15.332 0.617 28.499 1.00 88.94 96 SER A O 1
ATOM 801 N N . VAL A 1 97 ? -14.741 -0.774 26.835 1.00 88.44 97 VAL A N 1
ATOM 802 C CA . VAL A 1 97 ? -15.692 -1.840 27.180 1.00 88.44 97 VAL A CA 1
ATOM 803 C C . VAL A 1 97 ? -15.343 -2.450 28.535 1.00 88.44 97 VAL A C 1
ATOM 805 O O . VAL A 1 97 ? -16.242 -2.617 29.352 1.00 88.44 97 VAL A O 1
ATOM 808 N N . GLY A 1 98 ? -14.064 -2.719 28.812 1.00 86.94 98 GLY A N 1
ATOM 809 C CA . GLY A 1 98 ? -13.611 -3.193 30.125 1.00 86.94 98 GLY A CA 1
ATOM 810 C C . GLY A 1 98 ? -13.991 -2.227 31.250 1.00 86.94 98 GLY A C 1
ATOM 811 O O . GLY A 1 98 ? -14.656 -2.618 32.204 1.00 86.94 98 GLY A O 1
ATOM 812 N N . ILE A 1 99 ? -13.690 -0.935 31.079 1.00 89.44 99 ILE A N 1
ATOM 813 C CA . ILE A 1 99 ? -14.066 0.114 32.041 1.00 89.44 99 ILE A CA 1
ATOM 814 C C . ILE A 1 99 ? -15.586 0.169 32.241 1.00 89.44 99 ILE A C 1
ATOM 816 O O . ILE A 1 99 ? -16.060 0.323 33.364 1.00 89.44 99 ILE A O 1
ATOM 820 N N . PHE A 1 100 ? -16.365 0.039 31.166 1.00 87.31 100 PHE A N 1
ATOM 821 C CA . PHE A 1 100 ? -17.822 0.004 31.255 1.00 87.31 100 PHE A CA 1
ATOM 822 C C . PHE A 1 100 ? -18.323 -1.227 32.025 1.00 87.31 100 PHE A C 1
ATOM 824 O O . PHE A 1 100 ? -19.191 -1.090 32.886 1.00 87.31 100 PHE A O 1
ATOM 831 N N . LEU A 1 101 ? -17.768 -2.411 31.760 1.00 86.56 101 LEU A N 1
ATOM 832 C CA . LEU A 1 101 ? -18.121 -3.652 32.456 1.00 86.56 101 LEU A CA 1
ATOM 833 C C . LEU A 1 101 ? -17.853 -3.578 33.963 1.00 86.56 101 LEU A C 1
ATOM 835 O O . LEU A 1 101 ? -18.658 -4.088 34.747 1.00 86.56 101 LEU A O 1
ATOM 839 N N . ASP A 1 102 ? -16.775 -2.900 34.352 1.00 88.06 102 ASP A N 1
ATOM 840 C CA . ASP A 1 102 ? -16.397 -2.690 35.750 1.00 88.06 102 ASP A CA 1
ATOM 841 C C . ASP A 1 102 ? -17.108 -1.494 36.402 1.00 88.06 102 ASP A C 1
ATOM 843 O O . ASP A 1 102 ? -17.071 -1.342 37.625 1.00 88.06 102 ASP A O 1
ATOM 847 N N . SER A 1 103 ? -17.780 -0.646 35.614 1.00 86.94 103 SER A N 1
ATOM 848 C CA . SER A 1 103 ? -18.449 0.542 36.140 1.00 86.94 103 SER A CA 1
ATOM 849 C C . SER A 1 103 ? -19.668 0.178 37.006 1.00 86.94 103 SER A C 1
ATOM 851 O O . SER A 1 103 ? -20.499 -0.641 36.593 1.00 86.94 103 SER A O 1
ATOM 853 N N . PRO A 1 104 ? -19.797 0.773 38.208 1.00 85.62 104 PRO A N 1
ATOM 854 C CA . PRO A 1 104 ? -20.965 0.582 39.057 1.00 85.62 104 PRO A CA 1
ATOM 855 C C . PRO A 1 104 ? -22.175 1.360 38.526 1.00 85.62 104 PRO A C 1
ATOM 857 O O . PRO A 1 104 ? -22.033 2.339 37.788 1.00 85.62 104 PRO A O 1
ATOM 860 N N . ASP A 1 105 ? -23.371 0.945 38.947 1.00 85.25 105 ASP A N 1
ATOM 861 C CA . ASP A 1 105 ? -24.608 1.671 38.660 1.00 85.25 105 ASP A CA 1
ATOM 862 C C . ASP A 1 105 ? -24.544 3.090 39.231 1.00 85.25 105 ASP A C 1
ATOM 864 O O . ASP A 1 105 ? -24.203 3.301 40.398 1.00 85.25 105 ASP A O 1
ATOM 868 N N . LYS A 1 106 ? -24.890 4.079 38.405 1.00 82.06 106 LYS A N 1
ATOM 869 C CA . LYS A 1 106 ? -25.025 5.459 38.864 1.00 82.06 106 LYS A CA 1
ATOM 870 C C . LYS A 1 106 ? -26.410 5.643 39.454 1.00 82.06 106 LYS A C 1
ATOM 872 O O . LYS A 1 106 ? -27.403 5.469 38.750 1.00 82.06 106 LYS A O 1
ATOM 877 N N . MET A 1 107 ? -26.459 6.038 40.719 1.00 81.75 107 MET A N 1
ATOM 878 C CA . MET A 1 107 ? -27.701 6.377 41.407 1.00 81.75 107 MET A CA 1
ATOM 879 C C . MET A 1 107 ? -28.072 7.845 41.158 1.00 81.75 107 MET A C 1
ATOM 881 O O . MET A 1 107 ? -27.197 8.709 41.073 1.00 81.75 107 MET A O 1
ATOM 885 N N . ASP A 1 108 ? -29.363 8.135 41.039 1.00 79.12 108 ASP A N 1
ATOM 886 C CA . ASP A 1 108 ? -29.907 9.484 41.115 1.00 79.12 108 ASP A CA 1
ATOM 887 C C . ASP A 1 108 ? -29.957 9.960 42.581 1.00 79.12 108 ASP A C 1
ATOM 889 O O . ASP A 1 108 ? -29.843 9.178 43.529 1.00 79.12 108 ASP A O 1
ATOM 893 N N . GLY A 1 109 ? -30.151 11.265 42.789 1.00 73.31 109 GLY A N 1
ATOM 89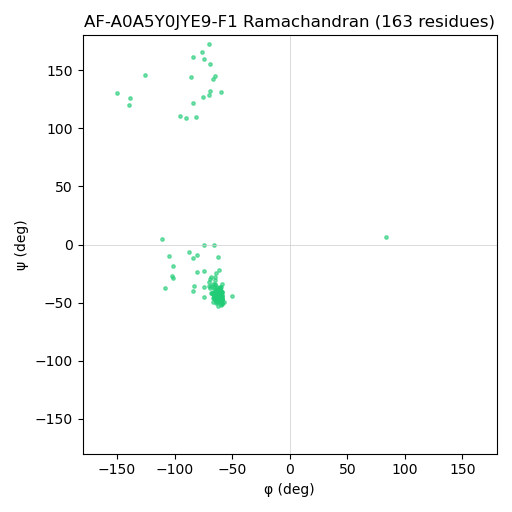4 C CA . GLY A 1 109 ? -30.270 11.853 44.132 1.00 73.31 109 GLY A CA 1
ATOM 895 C C . GLY A 1 109 ? -31.508 11.406 44.927 1.00 73.31 109 GLY A C 1
ATOM 896 O O . GLY A 1 109 ? -31.692 11.854 46.055 1.00 73.31 109 GLY A O 1
ATOM 897 N N . LYS A 1 110 ? -32.365 10.555 44.352 1.00 77.00 110 LYS A N 1
ATOM 898 C CA . LYS A 1 110 ? -33.576 9.979 44.951 1.00 77.00 110 LYS A CA 1
ATOM 899 C C . LYS A 1 110 ? -33.439 8.467 45.205 1.00 77.00 110 LYS A C 1
ATOM 901 O O . LYS A 1 110 ? -34.403 7.849 45.650 1.00 77.00 110 LYS A O 1
ATOM 906 N N . GLY A 1 111 ? -32.263 7.880 44.961 1.00 73.19 111 GLY A N 1
ATOM 907 C CA . GLY A 1 111 ? -31.980 6.455 45.159 1.00 73.19 111 GLY A CA 1
ATOM 908 C C . GLY A 1 111 ? -32.404 5.531 44.007 1.00 73.19 111 GLY A C 1
ATOM 909 O O . GLY A 1 111 ? -32.315 4.315 44.158 1.00 73.19 111 GLY A O 1
ATOM 910 N N . GLY A 1 112 ? -32.860 6.067 42.872 1.00 75.06 112 GLY A N 1
ATOM 911 C CA . GLY A 1 112 ? -33.104 5.318 41.636 1.00 75.06 112 GLY A CA 1
ATOM 912 C C . GLY A 1 112 ? -31.831 5.147 40.800 1.00 75.06 112 GLY A C 1
ATOM 913 O O . GLY A 1 112 ? -30.867 5.879 40.982 1.00 75.06 112 GLY A O 1
ATOM 914 N N . ILE A 1 113 ? -31.795 4.198 39.860 1.00 75.44 113 ILE A N 1
ATOM 915 C CA . ILE A 1 113 ? -30.647 4.040 38.947 1.00 75.44 113 ILE A CA 1
ATOM 916 C C . ILE A 1 113 ? -30.782 5.058 37.805 1.00 75.44 113 ILE A C 1
ATOM 918 O O . ILE A 1 113 ? -31.638 4.910 36.937 1.00 75.44 113 ILE A O 1
ATOM 922 N N . ALA A 1 114 ? -29.919 6.075 37.789 1.00 74.69 114 ALA A N 1
ATOM 923 C CA . ALA A 1 114 ? -29.839 7.083 36.730 1.00 74.69 114 ALA A CA 1
ATOM 924 C C . ALA A 1 114 ? -29.188 6.537 35.450 1.00 74.69 114 ALA A C 1
ATOM 926 O O . ALA A 1 114 ? -29.568 6.910 34.342 1.00 74.69 114 ALA A O 1
ATOM 927 N N . ALA A 1 115 ? -28.185 5.669 35.598 1.00 77.00 115 ALA A N 1
ATOM 928 C CA . ALA A 1 115 ? -27.550 4.969 34.488 1.00 77.00 115 ALA A CA 1
ATOM 929 C C . ALA A 1 115 ? -27.035 3.609 34.959 1.00 77.00 115 ALA A C 1
ATOM 931 O O . ALA A 1 115 ? -26.335 3.520 35.969 1.00 77.00 115 ALA A O 1
ATOM 932 N N . SER A 1 116 ? -27.371 2.556 34.216 1.00 77.25 116 SER A N 1
ATOM 933 C CA . SER A 1 116 ? -26.878 1.211 34.498 1.00 77.25 116 SER A CA 1
ATOM 934 C C . SER A 1 116 ? -25.383 1.116 34.194 1.00 77.25 116 SER A C 1
ATOM 936 O O . 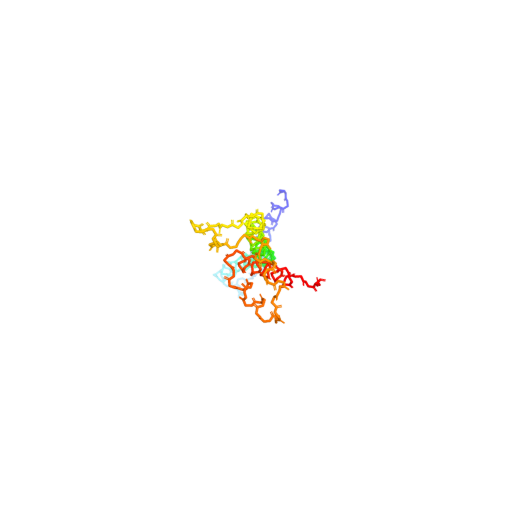SER A 1 116 ? -24.939 1.463 33.100 1.00 77.25 116 SER A O 1
ATOM 938 N N . GLY A 1 117 ? -24.621 0.616 35.157 1.00 81.81 117 GLY A N 1
ATOM 939 C CA . GLY A 1 117 ? -23.274 0.113 34.961 1.00 81.81 117 GLY A CA 1
ATOM 940 C C . GLY A 1 117 ? -23.289 -1.189 34.161 1.00 81.81 117 GLY A C 1
ATOM 941 O O . GLY A 1 117 ? -24.342 -1.777 33.885 1.00 81.81 117 GLY A O 1
ATOM 942 N N . GLY A 1 118 ? -22.107 -1.665 33.776 1.00 82.44 118 GLY A N 1
ATOM 943 C CA . GLY A 1 118 ? -21.992 -2.753 32.806 1.00 82.44 118 GLY A CA 1
ATOM 944 C C . GLY A 1 118 ? -22.630 -4.067 33.257 1.00 82.44 118 GLY A C 1
ATOM 945 O O . GLY A 1 118 ? -23.325 -4.714 32.472 1.00 82.44 118 GLY A O 1
ATOM 946 N N . LYS A 1 119 ? -22.479 -4.451 34.531 1.00 83.06 119 LYS A N 1
ATOM 947 C CA . LYS A 1 119 ? -23.085 -5.688 35.061 1.00 83.06 119 LYS A CA 1
ATOM 948 C C . LYS A 1 119 ? -24.613 -5.655 35.007 1.00 83.06 119 LYS A C 1
ATOM 950 O O . LYS A 1 119 ? -25.219 -6.599 34.500 1.00 83.06 119 LYS A O 1
ATOM 955 N N . SER A 1 120 ? -25.231 -4.576 35.479 1.00 83.25 120 SER A N 1
ATOM 956 C CA . SER A 1 120 ? -26.690 -4.424 35.482 1.00 83.25 120 SER A CA 1
ATOM 957 C C . SER A 1 120 ? -27.248 -4.286 34.064 1.00 83.25 120 SER A C 1
ATOM 959 O O . SER A 1 120 ? -28.291 -4.862 33.753 1.00 83.25 120 SER A O 1
ATOM 961 N N . TYR A 1 121 ? -26.512 -3.623 33.165 1.00 85.25 121 TYR A N 1
ATOM 962 C CA . TYR A 1 121 ? -26.861 -3.519 31.749 1.00 85.25 121 TYR A CA 1
ATOM 963 C C . TYR A 1 121 ? -26.972 -4.896 31.069 1.00 85.25 121 TYR A C 1
ATOM 965 O O . TYR A 1 121 ? -28.005 -5.225 30.483 1.00 85.25 121 TYR A O 1
ATOM 973 N N . PHE A 1 122 ? -25.955 -5.755 31.207 1.00 84.25 122 PHE A N 1
ATOM 974 C CA . PHE A 1 122 ? -25.992 -7.105 30.627 1.00 84.25 122 PHE A CA 1
ATOM 975 C C . PHE A 1 122 ? -26.986 -8.039 31.328 1.00 84.25 122 PHE A C 1
ATOM 977 O O . PHE A 1 122 ? -27.588 -8.894 30.676 1.00 84.25 122 PHE A O 1
ATOM 984 N N . GLN A 1 123 ? -27.207 -7.877 32.636 1.00 85.00 123 GLN A N 1
ATOM 985 C CA . GLN A 1 123 ? -28.261 -8.610 33.341 1.00 85.00 123 GLN A CA 1
ATOM 986 C C . GLN A 1 123 ? -29.657 -8.253 32.821 1.00 85.00 123 GLN A C 1
ATOM 988 O O . GLN A 1 123 ? -30.493 -9.148 32.700 1.00 85.00 123 GLN A O 1
ATOM 993 N N . ASN A 1 124 ? -29.904 -6.986 32.482 1.00 84.31 124 ASN A N 1
ATOM 994 C CA . ASN A 1 124 ? -31.161 -6.559 31.870 1.00 84.31 124 ASN A CA 1
ATOM 995 C C . ASN A 1 124 ? -31.337 -7.165 30.478 1.00 84.31 124 ASN A C 1
ATOM 997 O O . ASN A 1 124 ? -32.391 -7.732 30.208 1.00 84.31 124 ASN A O 1
ATOM 1001 N N . ILE A 1 125 ? -30.292 -7.153 29.643 1.00 85.06 125 ILE A N 1
ATOM 1002 C CA . ILE A 1 125 ? -30.328 -7.800 28.321 1.00 85.06 125 ILE A CA 1
ATOM 1003 C C . ILE A 1 125 ? -30.634 -9.298 28.441 1.00 85.06 125 ILE A C 1
ATOM 1005 O O . ILE A 1 125 ? -31.469 -9.821 27.711 1.00 85.06 125 ILE A O 1
ATOM 1009 N N . ARG A 1 126 ? -30.017 -10.001 29.400 1.00 84.12 126 ARG A N 1
ATOM 1010 C CA . ARG A 1 126 ? -30.248 -11.442 29.610 1.00 84.12 126 ARG A CA 1
ATOM 1011 C C . ARG A 1 126 ? -31.685 -11.775 30.028 1.00 84.12 126 ARG A C 1
ATOM 1013 O O . ARG A 1 126 ? -32.123 -12.905 29.836 1.00 84.12 126 ARG A O 1
ATOM 1020 N N . LYS A 1 127 ? -32.397 -10.819 30.627 1.00 86.50 127 LYS A N 1
ATOM 1021 C CA . LYS A 1 127 ? -33.797 -10.966 31.049 1.00 86.50 127 LYS A CA 1
ATOM 1022 C C . LYS A 1 127 ? -34.798 -10.614 29.940 1.00 86.50 127 LYS A C 1
ATOM 1024 O O . LYS A 1 127 ? -35.994 -10.817 30.145 1.00 86.50 127 LYS A O 1
ATOM 1029 N N . MET A 1 128 ? -34.344 -10.094 28.796 1.00 87.44 128 MET A N 1
ATOM 1030 C CA . MET A 1 128 ? -35.218 -9.770 27.664 1.00 87.44 128 MET A CA 1
ATOM 1031 C C . MET A 1 128 ? -35.814 -11.041 27.057 1.00 87.44 128 MET A C 1
ATOM 1033 O O . MET A 1 128 ? -35.162 -12.082 26.984 1.00 87.44 128 MET A O 1
ATOM 1037 N N . LYS A 1 129 ? -37.079 -10.960 26.630 1.00 82.81 129 LYS A N 1
ATOM 1038 C CA . LYS A 1 129 ? -37.831 -12.124 26.133 1.00 82.81 129 LYS A CA 1
ATOM 1039 C C . LYS A 1 129 ? -37.512 -12.472 24.684 1.00 82.81 129 LYS A C 1
ATOM 1041 O O . LYS A 1 129 ? -37.740 -13.608 24.278 1.00 82.81 129 LYS A O 1
ATOM 1046 N N . THR A 1 130 ? -37.025 -11.509 23.903 1.00 86.56 130 THR A N 1
ATOM 1047 C CA . THR A 1 130 ? -36.782 -11.687 22.469 1.00 86.56 130 THR A CA 1
ATOM 1048 C C . THR A 1 130 ? -35.342 -11.340 22.103 1.00 86.56 130 THR A C 1
ATOM 1050 O O . THR A 1 130 ? -34.729 -10.439 22.677 1.00 86.56 130 THR A O 1
ATOM 1053 N N . LEU A 1 131 ? -34.795 -12.070 21.126 1.00 81.31 131 LEU A N 1
ATOM 1054 C CA . LEU A 1 131 ? -33.448 -11.828 20.605 1.00 81.31 131 LEU A CA 1
ATOM 1055 C C . LEU A 1 131 ? -33.344 -10.461 19.913 1.00 81.31 131 LEU A C 1
ATOM 1057 O O . LEU A 1 131 ? -32.308 -9.809 19.993 1.00 81.31 131 LEU A O 1
ATOM 1061 N N . GLU A 1 132 ? -34.419 -10.025 19.258 1.00 83.75 132 GLU A N 1
ATOM 1062 C CA . GLU A 1 132 ? -34.493 -8.739 18.563 1.00 83.75 132 GLU A CA 1
ATOM 1063 C C . GLU A 1 132 ? -34.378 -7.556 19.532 1.00 83.75 132 GLU A C 1
ATOM 1065 O O . GLU A 1 132 ? -33.612 -6.626 19.291 1.00 83.75 132 GLU A O 1
ATOM 1070 N N . GLU A 1 133 ? -35.062 -7.619 20.673 1.00 82.31 133 GLU A N 1
ATOM 1071 C CA . GLU A 1 133 ? -35.004 -6.588 21.712 1.00 82.31 133 GLU A CA 1
ATOM 1072 C C . GLU A 1 133 ? -33.607 -6.499 22.348 1.00 82.31 133 GLU A C 1
ATOM 1074 O O . GLU A 1 133 ? -33.055 -5.405 22.508 1.00 82.31 133 GLU A O 1
ATOM 1079 N N . ALA A 1 134 ? -32.983 -7.653 22.608 1.00 81.88 134 ALA A N 1
ATOM 1080 C CA . ALA A 1 134 ? -31.594 -7.724 23.054 1.00 81.88 134 ALA A CA 1
ATOM 1081 C C . ALA A 1 134 ? -30.635 -7.121 22.015 1.00 81.88 134 ALA A C 1
ATOM 1083 O O . ALA A 1 134 ? -29.758 -6.325 22.362 1.00 81.88 134 ALA A O 1
ATOM 1084 N N . HIS A 1 135 ? -30.822 -7.458 20.736 1.00 80.88 135 HIS A N 1
ATOM 1085 C CA . HIS A 1 135 ? -29.995 -6.966 19.639 1.00 80.88 135 HIS A CA 1
ATOM 1086 C C . HIS A 1 135 ? -30.121 -5.449 19.445 1.00 80.88 135 HIS A C 1
ATOM 1088 O O . HIS A 1 135 ? -29.105 -4.757 19.382 1.00 80.88 135 HIS A O 1
ATOM 1094 N N . ASN A 1 136 ? -31.345 -4.917 19.420 1.00 83.12 136 ASN A N 1
ATOM 1095 C CA . ASN A 1 136 ? -31.605 -3.482 19.283 1.00 83.12 136 ASN A CA 1
ATOM 1096 C C . ASN A 1 136 ? -31.013 -2.687 20.453 1.00 83.12 136 ASN A C 1
ATOM 1098 O O . ASN A 1 136 ? -30.403 -1.636 20.247 1.00 83.12 136 ASN A O 1
ATOM 1102 N N . THR A 1 137 ? -31.105 -3.228 21.669 1.00 82.50 137 THR A N 1
ATOM 1103 C CA . THR A 1 137 ? -30.502 -2.616 22.860 1.00 82.50 137 THR A CA 1
ATOM 1104 C C . THR A 1 137 ? -28.971 -2.583 22.762 1.00 82.50 137 THR A C 1
ATOM 1106 O O . THR A 1 137 ? -28.352 -1.549 23.003 1.00 82.50 137 THR A O 1
ATOM 1109 N N . LEU A 1 138 ? -28.334 -3.678 22.330 1.00 81.38 138 LEU A N 1
ATOM 1110 C CA . LEU A 1 138 ? -26.880 -3.748 22.110 1.00 81.38 138 LEU A CA 1
ATOM 1111 C C . LEU A 1 138 ? -26.395 -2.798 21.001 1.00 81.38 138 LEU A C 1
ATOM 1113 O O . LEU A 1 138 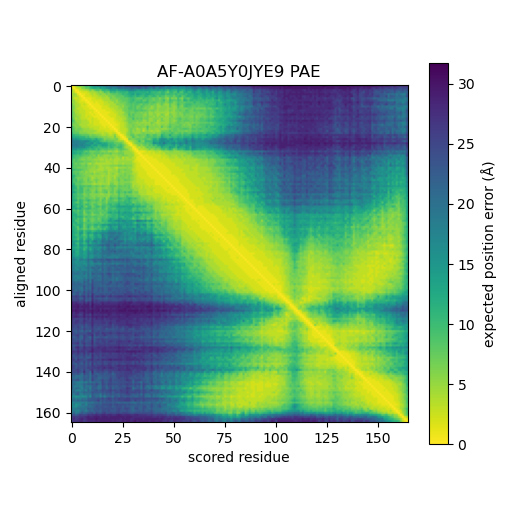? -25.371 -2.133 21.169 1.00 81.38 138 LEU A O 1
ATOM 1117 N N . MET A 1 139 ? -27.138 -2.704 19.896 1.00 77.94 139 MET A N 1
ATOM 1118 C CA . MET A 1 139 ? -26.841 -1.823 18.758 1.00 77.94 139 MET A CA 1
ATOM 1119 C C . MET A 1 139 ? -26.919 -0.333 19.111 1.00 77.94 139 MET A C 1
ATOM 1121 O O . MET A 1 139 ? -26.172 0.464 18.539 1.00 77.94 139 MET A O 1
ATOM 1125 N N . GLY A 1 140 ? -27.781 0.043 20.058 1.00 79.19 140 GLY A N 1
ATOM 1126 C CA . GLY A 1 140 ? -27.920 1.418 20.543 1.00 79.19 140 GLY A CA 1
ATOM 1127 C C . GLY A 1 140 ? -26.869 1.843 21.575 1.00 79.19 140 GLY A C 1
ATOM 1128 O O . GLY A 1 140 ? -26.787 3.023 21.913 1.00 79.19 140 GLY A O 1
ATOM 1129 N N . HIS A 1 141 ? -26.054 0.915 22.086 1.00 84.50 141 HIS A N 1
ATOM 1130 C CA . HIS A 1 141 ? -25.127 1.218 23.173 1.00 84.50 141 HIS A CA 1
ATOM 1131 C C . HIS A 1 141 ? -23.905 2.011 22.696 1.00 84.50 141 HIS A C 1
ATOM 1133 O O . HIS A 1 141 ? -23.156 1.555 21.829 1.00 84.50 141 HIS A O 1
ATOM 1139 N N . SER A 1 142 ? -23.637 3.149 23.339 1.00 84.00 142 SER A N 1
ATOM 1140 C CA . SER A 1 142 ? -22.575 4.093 22.959 1.00 84.00 142 SER A CA 1
ATOM 1141 C C . SER A 1 142 ? -21.153 3.521 23.012 1.00 84.00 142 SER A C 1
ATOM 1143 O O . SER A 1 142 ? -20.276 4.039 22.330 1.00 84.00 142 SER A O 1
ATOM 1145 N N . VAL A 1 143 ? -20.919 2.451 23.782 1.00 82.06 143 VAL A N 1
ATOM 1146 C CA . VAL A 1 143 ? -19.592 1.815 23.930 1.00 82.06 143 VAL A CA 1
ATOM 1147 C C . VAL A 1 143 ? -19.506 0.455 23.227 1.00 82.06 143 VAL A C 1
ATOM 1149 O O . VAL A 1 143 ? -18.487 0.129 22.625 1.00 82.06 143 VAL A O 1
ATOM 1152 N N . ILE A 1 144 ? -20.583 -0.340 23.249 1.00 84.06 144 ILE A N 1
ATOM 1153 C CA . ILE A 1 144 ? -20.555 -1.726 22.740 1.00 84.06 144 ILE A CA 1
ATOM 1154 C C . ILE A 1 144 ? -20.767 -1.744 21.224 1.00 84.06 144 ILE A C 1
ATOM 1156 O O . ILE A 1 144 ? -20.084 -2.482 20.517 1.00 84.06 144 ILE A O 1
ATOM 1160 N N . SER A 1 145 ? -21.665 -0.902 20.704 1.00 85.94 145 SER A N 1
ATOM 1161 C CA . SER A 1 145 ? -21.959 -0.839 19.269 1.00 85.94 145 SER A CA 1
ATOM 1162 C C . SER A 1 145 ? -20.736 -0.428 18.431 1.00 85.94 145 SER A C 1
ATOM 1164 O O . SER A 1 145 ? -20.418 -1.132 17.466 1.00 85.94 145 SER A O 1
ATOM 1166 N N . PRO A 1 146 ? -19.958 0.615 18.804 1.00 86.12 146 PRO A N 1
ATOM 1167 C CA . PRO A 1 146 ? -18.711 0.930 18.108 1.00 86.12 146 PRO A CA 1
ATOM 1168 C C . PRO A 1 146 ? -17.676 -0.197 18.190 1.00 86.12 146 PRO A C 1
ATOM 1170 O O . PRO A 1 146 ? -17.056 -0.514 17.177 1.00 86.12 146 PRO A O 1
ATOM 1173 N N . TYR A 1 147 ? -17.525 -0.839 19.355 1.00 87.88 147 TYR A N 1
ATOM 1174 C CA . TYR A 1 147 ? -16.600 -1.962 19.536 1.00 87.88 147 TYR A CA 1
ATOM 1175 C C . TYR A 1 147 ? -16.915 -3.125 18.587 1.00 87.88 147 TYR A C 1
ATOM 1177 O O . TYR A 1 147 ? -16.046 -3.568 17.836 1.00 87.88 147 TYR A O 1
ATOM 1185 N N . MET A 1 148 ? -18.177 -3.561 18.543 1.00 85.31 148 MET A N 1
ATOM 1186 C CA . MET A 1 148 ? -18.618 -4.647 17.662 1.00 85.31 148 MET A CA 1
ATOM 1187 C C . MET A 1 148 ? -18.455 -4.297 16.180 1.00 85.31 148 MET A C 1
ATOM 1189 O O . MET A 1 148 ? -18.071 -5.150 15.381 1.00 85.31 148 MET A O 1
ATOM 1193 N N . ARG A 1 149 ? -18.696 -3.035 15.803 1.00 87.75 149 ARG A N 1
ATOM 1194 C CA . ARG A 1 149 ? -18.499 -2.557 14.428 1.00 87.75 149 ARG A CA 1
ATOM 1195 C C . ARG A 1 149 ? -17.029 -2.615 14.015 1.00 87.75 149 ARG A C 1
ATOM 1197 O O . ARG A 1 149 ? -16.724 -3.067 12.913 1.00 87.75 149 ARG A O 1
ATOM 1204 N N . VAL A 1 150 ? -16.123 -2.175 14.886 1.00 87.88 150 VAL A N 1
ATOM 1205 C CA . VAL A 1 150 ? -14.678 -2.209 14.617 1.00 87.88 150 VAL A CA 1
ATOM 1206 C C . VAL A 1 150 ? -14.173 -3.645 14.553 1.00 87.88 150 VAL A C 1
ATOM 1208 O O . VAL A 1 150 ? -13.454 -3.983 13.617 1.00 87.88 150 VAL A O 1
ATOM 1211 N N . LEU A 1 151 ? -14.619 -4.510 15.468 1.00 87.62 151 LEU A N 1
ATOM 1212 C CA . LEU A 1 151 ? -14.300 -5.937 15.441 1.00 87.62 151 LEU A CA 1
ATOM 1213 C C . LEU A 1 151 ? -14.766 -6.598 14.134 1.00 87.62 151 LEU A C 1
ATOM 1215 O O . LEU A 1 151 ? -13.996 -7.311 13.494 1.00 87.62 151 LEU A O 1
ATOM 1219 N N . TYR A 1 152 ? -15.995 -6.309 13.696 1.00 88.38 152 TYR A N 1
ATOM 1220 C CA . TYR A 1 152 ? -16.518 -6.791 12.418 1.00 88.38 152 TYR A CA 1
ATOM 1221 C C . TYR A 1 152 ? -15.664 -6.326 11.233 1.00 88.38 152 TYR A C 1
ATOM 1223 O O . TYR A 1 152 ? -15.304 -7.136 10.381 1.00 88.38 152 TYR A O 1
ATOM 1231 N N . HIS A 1 153 ? -15.314 -5.038 11.167 1.00 86.38 153 HIS A N 1
ATOM 1232 C CA . HIS A 1 153 ? -14.488 -4.525 10.075 1.00 86.38 153 HIS A CA 1
ATOM 1233 C C . HIS A 1 153 ? -13.068 -5.088 10.093 1.00 86.38 153 HIS A C 1
ATOM 1235 O O . HIS A 1 153 ? -12.514 -5.322 9.022 1.00 86.38 153 HIS A O 1
ATOM 1241 N N . LEU A 1 154 ? -12.503 -5.349 11.272 1.00 87.12 154 LEU A N 1
ATOM 1242 C CA . LEU A 1 154 ? -11.183 -5.951 11.419 1.00 87.12 154 LEU A CA 1
ATOM 1243 C C . LEU A 1 154 ? -11.193 -7.392 10.900 1.00 87.12 154 LEU A C 1
ATOM 1245 O O . LEU A 1 154 ? -10.386 -7.733 10.039 1.00 87.12 154 LEU A O 1
ATOM 1249 N N . LEU A 1 155 ? -12.166 -8.200 11.331 1.00 86.31 155 LEU A N 1
ATOM 1250 C CA . LEU A 1 155 ? -12.366 -9.564 10.832 1.00 8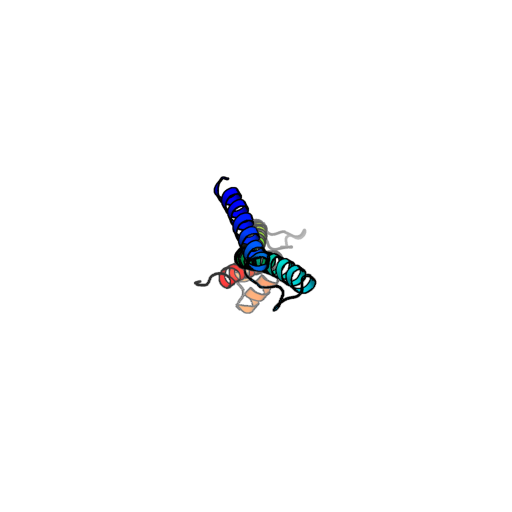6.31 155 LEU A CA 1
ATOM 1251 C C . LEU A 1 155 ? -12.611 -9.575 9.320 1.00 86.31 155 LEU A C 1
ATOM 1253 O O . LEU A 1 155 ? -11.964 -10.322 8.591 1.00 86.31 155 LEU A O 1
ATOM 1257 N N . LYS A 1 156 ? -13.495 -8.701 8.825 1.00 87.50 156 LYS A N 1
ATOM 1258 C CA . LYS A 1 156 ? -13.772 -8.571 7.390 1.00 87.50 156 LYS A CA 1
ATOM 1259 C C . LYS A 1 156 ? -12.515 -8.203 6.601 1.00 87.50 156 LYS A C 1
ATOM 1261 O O . LYS A 1 156 ? -12.308 -8.752 5.522 1.00 87.50 156 LYS A O 1
ATOM 1266 N N . HIS A 1 157 ? -11.688 -7.291 7.114 1.00 83.56 157 HIS A N 1
ATOM 1267 C CA . HIS A 1 157 ? -10.432 -6.890 6.475 1.00 83.56 157 HIS A CA 1
ATOM 1268 C C . HIS A 1 157 ? -9.440 -8.057 6.422 1.00 83.56 157 HIS A C 1
ATOM 1270 O O . HIS A 1 157 ? -8.855 -8.284 5.373 1.00 83.56 157 HIS A O 1
ATOM 1276 N N . ILE A 1 158 ? -9.321 -8.869 7.478 1.00 84.06 158 ILE A N 1
ATOM 1277 C CA . ILE A 1 158 ? -8.496 -10.092 7.452 1.00 84.06 158 ILE A CA 1
ATOM 1278 C C . ILE A 1 158 ? -9.022 -11.083 6.402 1.00 84.06 158 ILE A C 1
ATOM 1280 O O . ILE A 1 158 ? -8.273 -11.497 5.520 1.00 84.06 158 ILE A O 1
ATOM 1284 N N . PHE A 1 159 ? -10.314 -11.426 6.445 1.00 82.69 159 PHE A N 1
ATOM 1285 C CA . PHE A 1 159 ? -10.900 -12.416 5.532 1.00 82.69 159 PHE A CA 1
ATOM 1286 C C . PHE A 1 159 ? -10.893 -11.976 4.065 1.00 82.69 159 PHE A C 1
ATOM 1288 O O . PHE A 1 159 ? -10.829 -12.816 3.177 1.00 82.69 159 PHE A O 1
ATOM 1295 N N . THR A 1 160 ? -10.926 -10.670 3.789 1.00 78.25 160 THR A N 1
ATOM 1296 C CA . THR A 1 160 ? -10.832 -10.153 2.412 1.00 78.25 160 THR A CA 1
ATOM 1297 C C . THR A 1 160 ? -9.442 -10.387 1.807 1.00 78.25 160 THR A C 1
ATOM 1299 O O . THR A 1 160 ? -9.321 -10.519 0.592 1.00 78.25 160 THR A O 1
ATOM 1302 N N . TYR A 1 161 ? -8.396 -10.445 2.6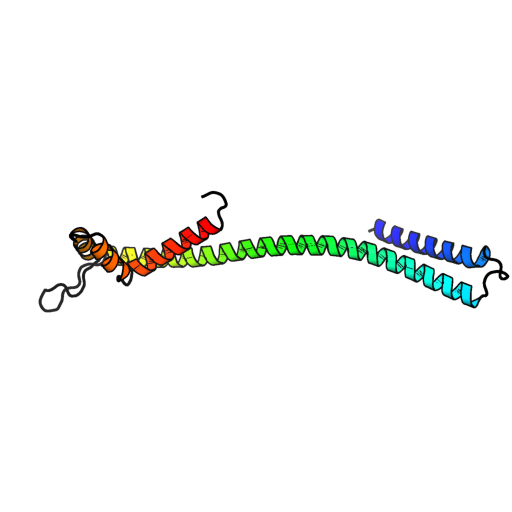36 1.00 70.94 161 TYR A N 1
ATOM 1303 C CA . TYR A 1 161 ? -7.008 -10.615 2.195 1.00 70.94 161 TYR A CA 1
ATOM 1304 C C . TYR A 1 161 ? -6.454 -12.031 2.440 1.00 70.94 161 TYR A C 1
ATOM 1306 O O . TYR A 1 161 ? -5.391 -12.357 1.913 1.00 70.94 161 TYR A O 1
ATOM 1314 N N . SER A 1 162 ? -7.163 -12.885 3.188 1.00 63.94 162 SER A N 1
ATOM 1315 C CA . SER A 1 162 ? -6.797 -14.290 3.394 1.00 63.94 162 SER A CA 1
ATOM 1316 C C . SER A 1 162 ? -7.440 -15.179 2.327 1.00 63.94 162 SER A C 1
ATOM 1318 O O . SER A 1 162 ? -8.648 -15.399 2.333 1.00 63.94 162 SER A O 1
ATOM 1320 N N . THR A 1 163 ? -6.643 -15.716 1.402 1.00 58.41 163 THR A N 1
ATOM 1321 C CA . THR A 1 163 ? -7.101 -16.657 0.359 1.00 58.41 163 THR A CA 1
ATOM 1322 C C . THR A 1 163 ? -7.382 -18.074 0.874 1.00 58.41 163 THR A C 1
ATOM 1324 O O . THR A 1 163 ? -7.818 -18.924 0.103 1.00 58.41 163 THR A O 1
ATOM 1327 N N . ASN A 1 164 ? -7.188 -18.325 2.169 1.00 50.72 164 ASN A N 1
ATOM 1328 C CA . ASN A 1 164 ? -7.793 -19.433 2.902 1.00 50.72 164 ASN A CA 1
ATOM 1329 C C . ASN A 1 164 ? -8.209 -18.905 4.284 1.00 50.72 164 ASN A C 1
ATOM 1331 O O . ASN A 1 164 ? -7.339 -18.384 4.986 1.00 50.72 164 ASN A O 1
ATOM 1335 N N . PRO A 1 165 ? -9.499 -18.953 4.648 1.00 46.75 165 PRO A N 1
ATOM 1336 C CA . PRO A 1 165 ? -9.957 -18.534 5.969 1.00 46.75 165 PRO A CA 1
ATOM 1337 C C . PRO A 1 165 ? -9.337 -19.370 7.094 1.00 46.75 165 PRO A C 1
ATOM 1339 O O . PRO A 1 165 ? -9.084 -20.577 6.873 1.00 46.75 165 PRO A O 1
#

Foldseek 3Di:
DVVVVVVVVVVVVVLVVVLVCLPPVDDCVVPPPVRSVVVSVVVVVVVVVVVVVVVVVVVVVVVVVVVVVVVVVVVVVVLVVVLVVLVVVLVVLVVVLVCQLPDCFDADPVRHGPGHGNVVLVVVLVPDPDPVVSVVSQCPDPRRVSNVVSVVVSVVSVVVPDPDD

Sequence (165 aa):
MYTRFFKFLFRYIVIAFAVYIIWFYIPDNEMKFNDKITASIALIALIIAWDSAVSSKSSGDIAQKTFEENQRSANFNNFEQRYNSLLALHNDLHKSVGIFLDSPDKMDGKGGIAASGGKSYFQNIRKMKTLEEAHNTLMGHSVISPYMRVLYHLLKHIFTYSTNP

Solvent-accessible surface area (backbone atoms only — not comparable to full-atom values): 9123 Å² total; per-residue (Å²): 118,69,71,60,56,51,54,53,54,52,49,55,51,53,52,53,49,55,45,48,45,59,67,74,72,51,59,70,89,82,46,52,72,70,55,53,52,53,52,46,53,51,52,54,50,49,55,52,50,51,52,50,49,54,51,46,50,55,49,48,56,49,50,51,52,51,47,54,51,50,53,52,47,51,54,50,50,53,49,49,54,51,49,54,52,43,49,51,52,41,53,55,34,50,51,51,44,51,54,39,49,71,33,69,66,37,65,39,102,84,76,46,80,70,40,75,13,32,58,59,45,52,53,52,45,72,68,48,93,44,71,64,61,37,48,54,54,47,62,67,32,89,56,55,28,58,37,53,52,43,50,50,51,47,52,50,54,50,54,75,72,38,98,67,126

Organism: NCBI:txid58095

Secondary structure (DSSP, 8-state):
-HHHHHHHHHHHHHHHHHHHHHHHTS-TTTS-HHHHHHHHHHHHHHHHHHHHHHHHHHHHHHHHHHHHHHHHHHHHHHHHHHHHHHHHHHHHHHHHHHHHHHPPPEEPTTSSEEE--HHHHHHHHHT-S-HHHHHHHHHT-TTHHHHHHHHHHHHHHHHHH-S--

pLDDT: mean 82.74, std 8.49, range [46.75, 94.81]